Protein AF-A0A920SGT7-F1 (afdb_monomer_lite)

Structure (mmCIF, N/CA/C/O backbone):
data_AF-A0A920SGT7-F1
#
_entry.id   AF-A0A920SGT7-F1
#
loop_
_atom_site.group_PDB
_atom_site.id
_atom_site.type_symbol
_atom_site.label_atom_id
_atom_site.label_alt_id
_atom_site.label_comp_id
_atom_site.label_asym_id
_atom_site.label_entity_id
_atom_site.label_seq_id
_atom_site.pdbx_PDB_ins_code
_atom_site.Cartn_x
_atom_site.Cartn_y
_atom_site.Cartn_z
_atom_site.occupancy
_atom_site.B_iso_or_equiv
_atom_site.auth_seq_id
_atom_site.auth_comp_id
_atom_site.auth_asym_id
_atom_site.auth_atom_id
_atom_site.pdbx_PDB_model_num
ATOM 1 N N . MET A 1 1 ? 17.464 4.087 -1.489 1.00 75.25 1 MET A N 1
ATOM 2 C CA . MET A 1 1 ? 16.320 3.718 -2.351 1.00 75.25 1 MET A CA 1
ATOM 3 C C . MET A 1 1 ? 16.627 2.573 -3.311 1.00 75.25 1 MET A C 1
ATOM 5 O O . MET A 1 1 ? 15.742 1.761 -3.487 1.00 75.25 1 MET A O 1
ATOM 9 N N . TYR A 1 2 ? 17.836 2.436 -3.885 1.00 90.75 2 TYR A N 1
ATOM 10 C CA . TYR A 1 2 ? 18.127 1.356 -4.854 1.00 90.75 2 TYR A CA 1
ATOM 11 C C . TYR A 1 2 ? 17.754 -0.057 -4.362 1.00 90.75 2 TYR A C 1
ATOM 13 O O . TYR A 1 2 ? 16.904 -0.708 -4.958 1.00 90.75 2 TYR A O 1
ATOM 21 N N . TRP A 1 3 ? 18.322 -0.500 -3.236 1.00 95.81 3 TRP A N 1
ATOM 22 C CA . TRP A 1 3 ? 18.036 -1.831 -2.687 1.00 95.81 3 TRP A CA 1
ATOM 23 C C . TRP A 1 3 ? 16.578 -2.002 -2.256 1.00 95.81 3 TRP A C 1
ATOM 25 O O . TRP A 1 3 ? 15.995 -3.044 -2.510 1.00 95.81 3 TRP A O 1
ATOM 35 N N . SER A 1 4 ? 15.969 -0.964 -1.676 1.00 93.00 4 SER A N 1
ATOM 36 C CA . SER A 1 4 ? 14.554 -0.976 -1.288 1.00 93.00 4 SER A CA 1
ATOM 37 C C . SER A 1 4 ? 13.633 -1.182 -2.490 1.00 93.00 4 SER A C 1
ATOM 39 O O . SER A 1 4 ? 12.712 -1.984 -2.412 1.00 93.00 4 SER A O 1
ATOM 41 N N . ASN A 1 5 ? 13.907 -0.506 -3.609 1.00 93.12 5 ASN A N 1
ATOM 42 C CA . ASN A 1 5 ? 13.110 -0.644 -4.826 1.00 93.12 5 ASN A CA 1
ATOM 43 C C . ASN A 1 5 ? 13.249 -2.050 -5.417 1.00 93.12 5 ASN A C 1
ATOM 45 O O . ASN A 1 5 ? 12.248 -2.627 -5.814 1.00 93.12 5 ASN A O 1
ATOM 49 N N . ILE A 1 6 ? 14.459 -2.624 -5.408 1.00 95.12 6 ILE A N 1
ATOM 50 C CA . ILE A 1 6 ? 14.671 -4.019 -5.825 1.00 95.12 6 ILE A CA 1
ATOM 51 C C . ILE A 1 6 ? 13.899 -4.978 -4.917 1.00 95.12 6 ILE A C 1
ATOM 53 O O . ILE A 1 6 ? 13.251 -5.891 -5.410 1.00 95.12 6 ILE A O 1
ATOM 57 N N . SER A 1 7 ? 13.937 -4.772 -3.598 1.00 95.81 7 SER A N 1
ATOM 58 C CA . SER A 1 7 ? 13.196 -5.612 -2.655 1.00 95.81 7 SER A CA 1
ATOM 59 C C . SER A 1 7 ? 11.687 -5.554 -2.880 1.00 95.81 7 SER A C 1
ATOM 61 O O . SER A 1 7 ? 11.043 -6.590 -2.801 1.00 95.81 7 SER A O 1
ATOM 63 N N . VAL A 1 8 ? 11.129 -4.375 -3.169 1.00 95.50 8 VAL A N 1
ATOM 64 C CA . VAL A 1 8 ? 9.697 -4.208 -3.474 1.00 95.50 8 VAL A CA 1
ATOM 65 C C . VAL A 1 8 ? 9.332 -4.847 -4.814 1.00 95.50 8 VAL A C 1
ATOM 67 O O . VAL A 1 8 ? 8.317 -5.526 -4.908 1.00 95.50 8 VAL A O 1
ATOM 70 N N . ASP A 1 9 ? 10.160 -4.653 -5.840 1.00 95.06 9 ASP A N 1
ATOM 71 C CA . ASP A 1 9 ? 9.931 -5.187 -7.185 1.00 95.06 9 ASP A CA 1
ATOM 72 C C . ASP A 1 9 ? 9.964 -6.725 -7.223 1.00 95.06 9 ASP A C 1
ATOM 74 O O . ASP A 1 9 ? 9.162 -7.351 -7.911 1.00 95.06 9 ASP A O 1
ATOM 78 N N . GLN A 1 10 ? 10.856 -7.333 -6.437 1.00 96.19 10 GLN A N 1
ATOM 79 C CA . GLN A 1 10 ? 11.042 -8.786 -6.362 1.00 96.19 10 GLN A CA 1
ATOM 80 C C . GLN A 1 10 ? 10.205 -9.460 -5.260 1.00 96.19 10 GLN A C 1
ATOM 82 O O . GLN A 1 10 ? 10.336 -10.667 -5.050 1.00 96.19 10 GLN A O 1
ATOM 87 N N . ALA A 1 11 ? 9.379 -8.704 -4.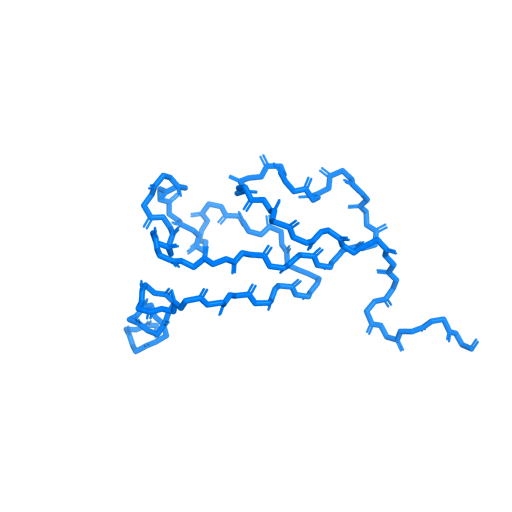531 1.00 97.44 11 ALA A N 1
ATOM 88 C CA . ALA A 1 11 ? 8.521 -9.254 -3.488 1.00 97.44 11 ALA A CA 1
ATOM 89 C C . ALA A 1 11 ? 7.354 -10.060 -4.080 1.00 97.44 11 ALA A C 1
ATOM 91 O O . ALA A 1 11 ? 6.784 -9.705 -5.110 1.00 97.44 11 ALA A O 1
ATOM 92 N N . ASP A 1 12 ? 6.954 -11.112 -3.369 1.00 97.88 12 ASP A N 1
ATOM 93 C CA . ASP A 1 12 ? 5.730 -11.885 -3.608 1.00 97.88 12 ASP A CA 1
ATOM 94 C C . ASP A 1 12 ? 4.588 -11.493 -2.646 1.00 97.88 12 ASP A C 1
ATOM 96 O O . ASP A 1 12 ? 3.417 -11.784 -2.903 1.00 97.88 12 ASP A O 1
ATOM 100 N N . LEU A 1 13 ? 4.909 -10.781 -1.563 1.00 97.25 13 LEU A N 1
ATOM 101 C CA . LEU A 1 13 ? 3.968 -10.222 -0.598 1.00 97.25 13 LEU A CA 1
ATOM 102 C C . LEU A 1 13 ? 4.444 -8.848 -0.114 1.00 97.25 13 LEU A C 1
ATOM 104 O O . LEU A 1 13 ? 5.568 -8.695 0.363 1.00 97.25 13 LEU A O 1
ATOM 108 N N . ILE A 1 14 ? 3.551 -7.861 -0.159 1.00 97.50 14 ILE A N 1
ATOM 109 C CA . ILE A 1 14 ? 3.750 -6.540 0.443 1.00 97.50 14 ILE A CA 1
ATOM 110 C C . ILE A 1 14 ? 2.659 -6.303 1.478 1.00 97.50 14 ILE A C 1
ATOM 112 O O . ILE A 1 14 ? 1.469 -6.420 1.188 1.00 97.50 14 ILE A O 1
ATOM 116 N N . VAL A 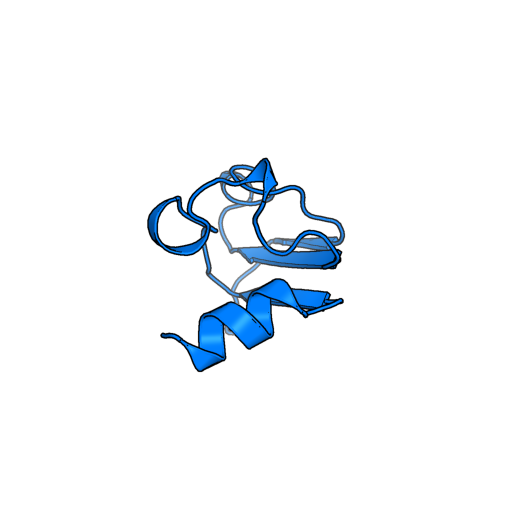1 15 ? 3.079 -5.928 2.684 1.00 97.06 15 VAL A N 1
ATOM 117 C CA . VAL A 1 15 ? 2.180 -5.542 3.773 1.00 97.06 15 VAL A CA 1
ATOM 118 C C . VAL A 1 15 ? 2.332 -4.047 4.012 1.00 97.06 15 VAL A C 1
ATOM 120 O O . VAL A 1 15 ? 3.345 -3.589 4.539 1.00 97.06 15 VAL A O 1
ATOM 123 N N . GLY A 1 16 ? 1.326 -3.290 3.590 1.00 96.00 16 GLY A N 1
ATOM 124 C CA . GLY A 1 16 ? 1.237 -1.857 3.804 1.00 96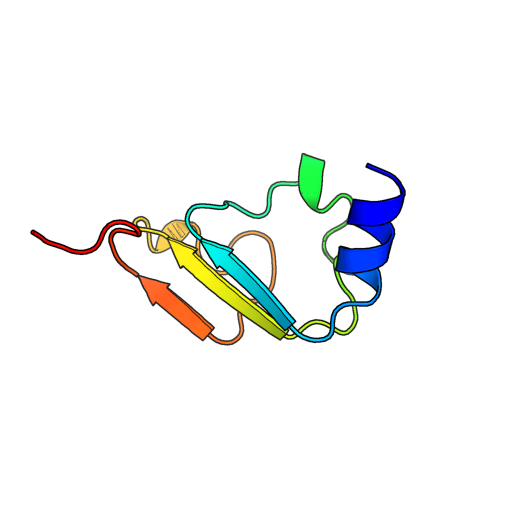.00 16 GLY A CA 1
ATOM 125 C C . GLY A 1 16 ? 0.415 -1.530 5.041 1.00 96.00 16 GLY A C 1
ATOM 126 O O . GLY A 1 16 ? -0.769 -1.846 5.082 1.00 96.00 16 GLY A O 1
ATOM 127 N N . VAL A 1 17 ? 1.029 -0.877 6.027 1.00 95.81 17 VAL A N 1
ATOM 128 C CA . VAL A 1 17 ? 0.372 -0.449 7.272 1.00 95.81 17 VAL A CA 1
ATOM 129 C C . VAL A 1 17 ? 0.425 1.071 7.360 1.00 95.81 17 VAL A C 1
ATOM 131 O O . VAL A 1 17 ? 1.514 1.643 7.381 1.00 95.81 17 VAL A O 1
ATOM 134 N N . GLY A 1 18 ? -0.739 1.725 7.354 1.00 92.38 18 GLY A N 1
ATOM 135 C CA . GLY A 1 18 ? -0.857 3.187 7.374 1.00 92.38 18 GLY A CA 1
ATOM 136 C C . GLY A 1 18 ? -0.253 3.877 6.143 1.00 92.38 18 GLY A C 1
ATOM 137 O O . GLY A 1 18 ? 0.122 5.050 6.205 1.00 92.38 18 GLY A O 1
ATOM 138 N N . MET A 1 19 ? -0.097 3.150 5.030 1.00 91.56 19 MET A N 1
ATOM 139 C CA . MET A 1 19 ? 0.491 3.665 3.792 1.00 91.56 19 MET A CA 1
ATOM 140 C C . MET A 1 19 ? -0.573 3.859 2.718 1.00 91.56 19 MET A C 1
ATOM 142 O O . MET A 1 19 ? -1.418 3.005 2.522 1.00 91.56 19 MET A O 1
ATOM 146 N N . ARG A 1 20 ? -0.476 4.932 1.930 1.00 89.88 20 ARG A N 1
ATOM 147 C CA . ARG A 1 20 ? -1.488 5.245 0.902 1.00 89.88 20 ARG A CA 1
ATOM 148 C C . ARG A 1 20 ? -1.157 4.747 -0.504 1.00 89.88 20 ARG A C 1
ATOM 150 O O . ARG A 1 20 ? -1.917 5.021 -1.431 1.00 89.88 20 ARG A O 1
ATOM 157 N N . PHE A 1 21 ? -0.026 4.058 -0.679 1.00 94.31 21 PHE A N 1
ATOM 158 C CA . PHE A 1 21 ? 0.480 3.633 -1.993 1.00 94.31 21 PHE A CA 1
ATOM 159 C C . PHE A 1 21 ? 0.433 4.774 -3.028 1.00 94.31 21 PHE A C 1
ATOM 161 O O . PHE A 1 21 ? -0.149 4.627 -4.100 1.00 94.31 21 PHE A O 1
ATOM 168 N N . ASP A 1 22 ? 0.965 5.948 -2.678 1.00 92.81 22 ASP A N 1
ATOM 169 C CA . ASP A 1 22 ? 0.927 7.109 -3.566 1.00 92.81 22 ASP A CA 1
ATOM 170 C C . ASP A 1 22 ? 1.886 6.964 -4.761 1.00 92.81 22 ASP A C 1
ATOM 172 O O . ASP A 1 22 ? 2.763 6.093 -4.801 1.00 92.81 22 ASP A O 1
ATOM 176 N N . ASP A 1 23 ? 1.719 7.834 -5.753 1.00 89.25 23 ASP A N 1
ATOM 177 C CA . ASP A 1 23 ? 2.467 7.838 -7.011 1.00 89.25 23 ASP A CA 1
ATOM 178 C C . ASP A 1 23 ? 3.971 8.094 -6.827 1.00 89.25 23 ASP A C 1
ATOM 180 O O . ASP A 1 23 ? 4.776 7.634 -7.636 1.00 89.25 23 ASP A O 1
ATOM 184 N N . ARG A 1 24 ? 4.398 8.756 -5.744 1.00 88.94 24 ARG A N 1
ATOM 185 C CA . ARG A 1 24 ? 5.831 8.976 -5.472 1.00 88.94 24 ARG A CA 1
ATOM 186 C C . ARG A 1 24 ? 6.542 7.716 -4.993 1.00 88.94 24 ARG A C 1
ATOM 188 O O . ARG A 1 24 ? 7.760 7.628 -5.138 1.00 88.94 24 ARG A O 1
ATOM 195 N N . VAL A 1 25 ? 5.804 6.767 -4.419 1.00 89.94 25 VAL A N 1
ATOM 196 C CA . VAL A 1 25 ? 6.331 5.464 -3.987 1.00 89.94 25 VAL A CA 1
ATOM 197 C C . VAL A 1 25 ? 6.154 4.431 -5.091 1.00 89.94 25 VAL A C 1
ATOM 199 O O . VAL A 1 25 ? 7.078 3.681 -5.394 1.00 89.94 25 VAL A O 1
ATOM 202 N N . THR A 1 26 ? 4.969 4.403 -5.698 1.00 92.50 26 THR A N 1
ATOM 203 C CA . THR A 1 26 ? 4.599 3.375 -6.677 1.00 92.50 26 THR A CA 1
ATOM 204 C C . THR A 1 26 ? 5.106 3.674 -8.085 1.00 92.50 26 THR A C 1
ATOM 206 O O . THR A 1 26 ? 5.275 2.756 -8.887 1.00 92.50 26 THR A O 1
ATOM 209 N N . GLY A 1 27 ? 5.378 4.942 -8.404 1.00 92.06 27 GLY A N 1
ATOM 210 C CA . GLY A 1 27 ? 5.681 5.371 -9.762 1.00 92.06 27 GLY A CA 1
ATOM 211 C C . GLY A 1 27 ? 4.494 5.088 -10.679 1.00 92.06 27 GLY A C 1
ATOM 212 O O . GLY A 1 27 ? 3.409 5.641 -10.509 1.00 92.06 27 GLY A O 1
ATOM 213 N N . LYS A 1 28 ? 4.690 4.208 -11.665 1.00 92.38 28 LYS A N 1
ATOM 214 C CA . LYS A 1 28 ? 3.585 3.712 -12.485 1.00 92.38 28 LYS A CA 1
ATOM 215 C C . LYS A 1 28 ? 2.952 2.506 -11.791 1.00 92.38 28 LYS A C 1
ATOM 217 O O . LYS A 1 28 ? 3.548 1.432 -11.758 1.00 92.38 28 LYS A O 1
ATOM 222 N N . VAL A 1 29 ? 1.724 2.692 -11.312 1.00 90.81 29 VAL A N 1
ATOM 223 C CA . VAL A 1 29 ? 0.915 1.681 -10.607 1.00 90.81 29 VAL A CA 1
ATOM 224 C C . VAL A 1 29 ? 0.916 0.322 -11.311 1.00 90.81 29 VAL A C 1
ATOM 226 O O . VAL A 1 29 ? 1.183 -0.681 -10.664 1.00 90.81 29 VAL A O 1
ATOM 229 N N . ASP A 1 30 ? 0.706 0.279 -12.632 1.00 89.44 30 ASP A N 1
ATOM 230 C CA . ASP A 1 30 ? 0.643 -0.984 -13.394 1.00 89.44 30 ASP A CA 1
ATOM 231 C C . ASP A 1 30 ? 1.940 -1.811 -13.349 1.00 89.44 30 ASP A C 1
ATOM 233 O O . ASP A 1 30 ? 1.949 -2.979 -13.725 1.00 89.44 30 ASP A O 1
ATOM 237 N N . THR A 1 31 ? 3.054 -1.187 -12.964 1.00 92.62 31 THR A N 1
ATOM 238 C CA . THR A 1 31 ? 4.375 -1.821 -12.856 1.00 92.62 31 THR A CA 1
ATOM 239 C C . THR A 1 31 ? 4.855 -1.942 -11.414 1.00 92.62 31 THR A C 1
ATOM 241 O O . THR A 1 31 ? 5.957 -2.426 -11.181 1.00 92.62 31 THR A O 1
ATOM 244 N N . PHE A 1 32 ? 4.066 -1.482 -10.443 1.00 94.62 32 PHE A N 1
ATOM 245 C CA . PHE A 1 32 ? 4.442 -1.548 -9.041 1.00 94.62 32 PHE A CA 1
ATOM 246 C C . PHE A 1 32 ? 4.304 -2.980 -8.524 1.00 94.62 32 PHE A C 1
ATOM 248 O O . PHE A 1 32 ? 3.205 -3.528 -8.539 1.00 94.62 32 PHE A O 1
ATOM 255 N N . ALA A 1 33 ? 5.414 -3.548 -8.041 1.00 95.12 33 ALA A N 1
ATOM 256 C CA . ALA A 1 33 ? 5.467 -4.864 -7.404 1.00 95.12 33 ALA A CA 1
ATOM 257 C C . ALA A 1 33 ? 4.683 -5.941 -8.190 1.00 95.12 33 ALA A C 1
ATOM 259 O O . ALA A 1 33 ? 3.708 -6.502 -7.687 1.00 95.12 33 ALA A O 1
ATOM 260 N N . PRO A 1 34 ? 5.083 -6.226 -9.444 1.00 94.69 34 PRO A N 1
ATOM 261 C CA . PRO A 1 34 ? 4.259 -6.939 -10.429 1.00 94.69 34 PRO A CA 1
ATOM 262 C C . PRO A 1 34 ? 3.901 -8.382 -10.043 1.00 94.69 34 PRO A C 1
ATOM 264 O O . PRO A 1 34 ? 3.020 -8.990 -10.653 1.00 94.69 34 PRO A O 1
ATOM 267 N N . HIS A 1 35 ? 4.600 -8.948 -9.061 1.00 95.25 35 HIS A N 1
ATOM 268 C CA . HIS A 1 35 ? 4.397 -10.309 -8.570 1.00 95.25 35 HIS A CA 1
ATOM 269 C C . HIS A 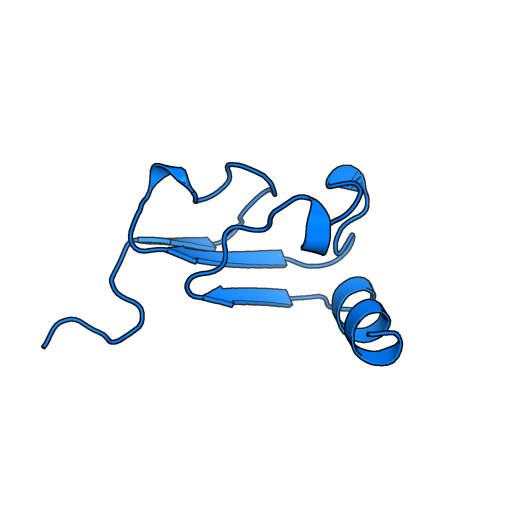1 35 ? 3.892 -10.355 -7.124 1.0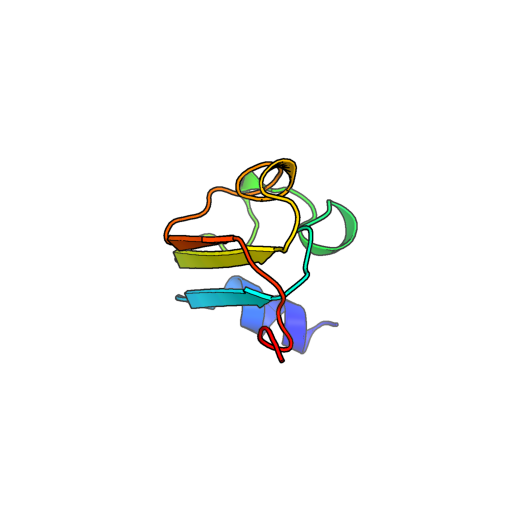0 95.25 35 HIS A C 1
ATOM 271 O O . HIS A 1 35 ? 3.642 -11.444 -6.607 1.00 95.25 35 HIS A O 1
ATOM 277 N N . ALA A 1 36 ? 3.720 -9.197 -6.481 1.00 97.56 36 ALA A N 1
ATOM 278 C CA . ALA A 1 36 ? 3.360 -9.130 -5.080 1.00 97.56 36 ALA A CA 1
ATOM 279 C C . ALA A 1 36 ? 1.847 -9.189 -4.875 1.00 97.56 36 ALA A C 1
ATOM 281 O O . ALA A 1 36 ? 1.071 -8.442 -5.473 1.00 97.56 36 ALA A O 1
ATOM 282 N N . ARG A 1 37 ? 1.433 -10.018 -3.923 1.00 97.50 37 ARG A N 1
ATOM 283 C CA . ARG A 1 37 ? 0.127 -9.910 -3.276 1.00 97.50 37 ARG A CA 1
ATOM 284 C C . ARG A 1 37 ? 0.177 -8.745 -2.294 1.00 97.50 37 ARG A C 1
ATOM 286 O O . ARG A 1 37 ? 1.163 -8.587 -1.575 1.00 97.50 37 ARG A O 1
ATOM 293 N N . ILE A 1 38 ? -0.869 -7.925 -2.244 1.00 97.31 38 ILE A N 1
ATOM 294 C CA . ILE A 1 38 ? -0.885 -6.721 -1.403 1.00 97.31 38 ILE A CA 1
ATOM 295 C C . ILE A 1 38 ? -1.882 -6.889 -0.256 1.00 97.31 38 ILE A C 1
ATOM 297 O O . ILE A 1 38 ? -3.080 -7.081 -0.474 1.00 97.31 38 ILE A O 1
ATOM 301 N N . VAL A 1 39 ? -1.376 -6.765 0.971 1.00 97.75 39 VAL A N 1
ATOM 302 C CA . VAL A 1 39 ? -2.163 -6.560 2.191 1.00 97.75 39 VAL A CA 1
ATOM 303 C C . VAL A 1 39 ? -2.108 -5.077 2.525 1.00 97.75 39 VAL A C 1
ATOM 305 O O . VAL A 1 39 ? -1.021 -4.507 2.601 1.00 97.75 39 VAL A O 1
ATOM 308 N N . HIS A 1 40 ? -3.260 -4.445 2.725 1.00 97.19 40 HIS A N 1
ATOM 309 C CA . HIS A 1 40 ? -3.334 -3.012 3.001 1.00 97.19 40 HIS A CA 1
ATOM 310 C C . HIS A 1 40 ? -4.195 -2.765 4.236 1.00 97.19 40 HIS A C 1
ATOM 312 O O . HIS A 1 40 ? -5.396 -3.040 4.230 1.00 97.19 40 HIS A O 1
ATOM 318 N N . MET A 1 41 ? -3.553 -2.246 5.281 1.00 95.81 41 MET A N 1
ATOM 319 C CA . MET A 1 41 ? -4.176 -1.783 6.510 1.00 95.81 41 MET A CA 1
ATOM 320 C C . MET A 1 41 ? -4.193 -0.255 6.564 1.00 95.81 41 MET A C 1
ATOM 322 O O . MET A 1 41 ? -3.130 0.368 6.559 1.00 95.81 41 MET A O 1
ATOM 326 N N . ASP A 1 42 ? -5.384 0.333 6.636 1.00 95.50 42 ASP A N 1
ATOM 327 C CA . ASP A 1 42 ? -5.581 1.774 6.826 1.00 95.50 42 ASP A CA 1
ATOM 328 C C . ASP A 1 42 ? -6.837 2.010 7.682 1.00 95.50 42 ASP A C 1
ATOM 330 O O . ASP A 1 42 ? -7.800 1.239 7.633 1.00 95.50 42 ASP A O 1
ATOM 334 N N . ILE A 1 43 ? -6.834 3.074 8.481 1.00 95.12 43 ILE A N 1
ATOM 335 C CA . ILE A 1 43 ? -7.987 3.470 9.295 1.00 95.12 43 ILE A CA 1
ATOM 336 C C . ILE A 1 43 ? -9.115 4.051 8.431 1.00 95.12 43 ILE A C 1
ATOM 338 O O . ILE A 1 43 ? -10.289 3.973 8.799 1.00 95.12 43 ILE A O 1
ATOM 342 N N . ASP A 1 44 ? -8.768 4.626 7.277 1.00 94.94 44 ASP A N 1
ATOM 343 C CA . ASP A 1 44 ? -9.705 5.176 6.310 1.00 94.94 44 ASP A CA 1
ATOM 344 C C . ASP A 1 44 ? -9.999 4.139 5.206 1.00 94.94 44 ASP A C 1
ATOM 346 O O . ASP A 1 44 ? -9.163 3.912 4.322 1.00 94.94 44 ASP A O 1
ATOM 350 N N . PRO A 1 45 ? -11.210 3.544 5.180 1.00 94.94 45 PRO A N 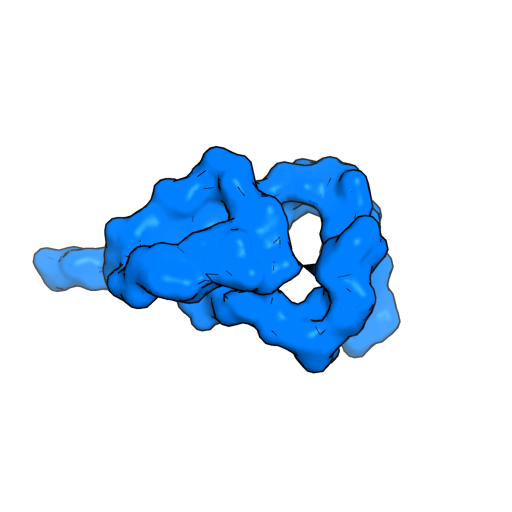1
ATOM 351 C CA . PRO A 1 45 ? -11.571 2.547 4.176 1.00 94.94 45 PRO A CA 1
ATOM 352 C C . PRO A 1 45 ? -11.513 3.085 2.740 1.00 94.94 45 PRO A C 1
ATOM 354 O O . PRO A 1 45 ? -11.413 2.293 1.808 1.00 94.94 45 PRO A O 1
ATOM 357 N N . SER A 1 46 ? -11.555 4.409 2.531 1.00 95.62 46 SER A N 1
ATOM 358 C CA . SER A 1 46 ? -11.472 5.009 1.195 1.00 95.62 46 SER A CA 1
ATOM 359 C C . SER A 1 46 ? -10.064 4.984 0.584 1.00 95.62 46 SER A C 1
ATOM 361 O O . SER A 1 46 ? -9.924 5.205 -0.622 1.00 95.62 46 SER A O 1
ATOM 363 N N . GLN A 1 47 ? -9.017 4.721 1.377 1.00 95.00 47 GLN A N 1
ATOM 364 C CA . GLN A 1 47 ? -7.648 4.580 0.858 1.00 95.00 47 GLN A CA 1
ATOM 365 C C . GLN A 1 47 ? -7.361 3.166 0.342 1.00 95.00 47 GLN A C 1
ATOM 367 O O . GLN A 1 47 ? -6.522 2.979 -0.544 1.00 95.00 47 GLN A O 1
ATOM 372 N N . ILE A 1 48 ? -8.072 2.165 0.858 1.00 95.38 48 ILE A N 1
ATOM 373 C CA . ILE A 1 48 ? -7.872 0.766 0.493 1.00 95.38 48 ILE A CA 1
ATOM 374 C C . ILE A 1 48 ? -8.289 0.541 -0.963 1.00 95.38 48 ILE A C 1
ATOM 376 O O . ILE A 1 48 ? -9.401 0.863 -1.370 1.00 95.38 48 ILE A O 1
ATOM 380 N N . GLY A 1 49 ? -7.386 -0.027 -1.766 1.00 93.88 49 GLY A N 1
ATOM 381 C CA . GLY A 1 49 ? -7.652 -0.325 -3.177 1.00 93.88 49 GLY A CA 1
ATOM 382 C C . GLY A 1 49 ? -7.721 0.902 -4.093 1.00 93.88 49 GLY A C 1
ATOM 383 O O . GLY A 1 49 ? -7.995 0.753 -5.280 1.00 93.88 49 GLY A O 1
ATOM 384 N N . ARG A 1 50 ? -7.480 2.114 -3.569 1.00 94.50 50 ARG A N 1
ATOM 385 C CA . ARG A 1 50 ? -7.618 3.363 -4.330 1.00 94.50 50 ARG A CA 1
ATOM 386 C C . ARG A 1 50 ? -6.587 3.498 -5.448 1.00 94.50 50 ARG A C 1
ATOM 388 O O . ARG A 1 50 ? -6.938 3.912 -6.548 1.00 94.50 50 ARG A O 1
ATOM 395 N N . ASN A 1 51 ? -5.325 3.201 -5.138 1.00 94.19 51 ASN A N 1
ATOM 396 C CA . ASN A 1 51 ? -4.202 3.382 -6.062 1.00 94.19 51 ASN A CA 1
ATOM 397 C C . ASN A 1 51 ? -3.675 2.057 -6.606 1.00 94.19 51 ASN A C 1
ATOM 399 O O . ASN A 1 51 ? -3.329 1.991 -7.774 1.00 94.19 51 ASN A O 1
ATOM 403 N N . VAL A 1 52 ? -3.617 1.011 -5.779 1.00 93.94 52 VAL A N 1
ATOM 404 C CA . VAL A 1 52 ? -3.122 -0.320 -6.159 1.00 93.94 52 VAL A CA 1
ATOM 405 C C . VAL A 1 52 ? -4.176 -1.379 -5.827 1.00 93.94 52 VAL A C 1
ATOM 407 O O . VAL A 1 52 ? -4.880 -1.216 -4.826 1.00 93.94 52 VAL A O 1
ATOM 410 N N . PRO A 1 53 ? -4.297 -2.465 -6.610 1.00 94.12 53 PRO A N 1
ATOM 411 C CA . PRO A 1 53 ? -5.160 -3.588 -6.259 1.00 94.12 53 PRO A CA 1
ATOM 412 C C . PRO A 1 53 ? -4.734 -4.211 -4.924 1.00 94.12 53 PRO A C 1
ATOM 414 O O . PRO A 1 53 ? -3.564 -4.528 -4.727 1.00 94.12 53 PRO A O 1
ATOM 417 N N . VAL A 1 54 ? -5.683 -4.393 -4.007 1.00 96.25 54 VAL A N 1
ATOM 418 C CA . VAL A 1 54 ? -5.444 -4.986 -2.683 1.00 96.25 54 VAL A CA 1
ATOM 419 C C . VAL A 1 54 ? -6.122 -6.344 -2.625 1.00 96.25 54 VAL A C 1
ATOM 421 O O . VAL A 1 54 ? -7.299 -6.461 -2.956 1.00 96.25 54 VAL A O 1
ATOM 424 N N . GLU A 1 55 ? -5.392 -7.359 -2.173 1.00 97.75 55 GLU A N 1
ATOM 425 C CA . GLU A 1 55 ? -5.946 -8.698 -1.988 1.00 97.75 55 GLU A CA 1
ATOM 426 C C . GLU A 1 55 ? -6.585 -8.857 -0.607 1.00 97.75 55 GLU A C 1
ATOM 428 O O . GLU A 1 55 ? -7.688 -9.388 -0.491 1.00 97.75 55 GLU A O 1
ATOM 433 N N . ILE A 1 56 ? -5.908 -8.376 0.440 1.00 97.25 56 ILE A N 1
ATOM 434 C CA . ILE A 1 56 ? -6.404 -8.460 1.816 1.00 97.25 56 ILE A CA 1
ATOM 435 C C . ILE A 1 56 ? -6.544 -7.041 2.384 1.00 97.25 56 ILE A C 1
ATOM 437 O O . ILE A 1 56 ? -5.537 -6.432 2.761 1.00 97.25 56 ILE A O 1
ATOM 441 N N . PRO A 1 57 ? -7.771 -6.496 2.434 1.00 96.50 57 PRO A N 1
ATOM 442 C CA . PRO A 1 57 ? -8.041 -5.200 3.041 1.00 96.50 57 PRO A CA 1
ATOM 443 C C . PRO A 1 57 ? -8.264 -5.330 4.555 1.00 96.50 57 PRO A C 1
ATOM 445 O O . PRO A 1 57 ? -9.024 -6.189 5.002 1.00 96.50 57 PRO A O 1
ATOM 448 N N . ILE A 1 58 ? -7.643 -4.458 5.351 1.00 95.44 58 ILE A N 1
ATOM 449 C CA . ILE A 1 58 ? -7.846 -4.379 6.804 1.00 95.44 58 ILE A CA 1
ATOM 450 C C . ILE A 1 58 ? -8.201 -2.935 7.167 1.00 95.44 58 ILE A C 1
ATOM 452 O O . ILE A 1 58 ? -7.393 -2.031 6.984 1.00 95.44 58 ILE A O 1
ATOM 456 N N . VAL A 1 59 ? -9.407 -2.715 7.693 1.00 95.62 59 VAL A N 1
ATOM 457 C CA . VAL A 1 59 ? -9.834 -1.391 8.171 1.00 95.62 59 VAL A CA 1
ATOM 458 C C . VAL A 1 59 ? -9.669 -1.332 9.682 1.00 95.62 59 VAL A C 1
ATOM 460 O O . VAL A 1 59 ? -10.295 -2.118 10.396 1.00 95.62 59 VAL A O 1
ATOM 463 N N . GLY A 1 60 ? -8.851 -0.408 10.174 1.00 92.50 60 GLY A N 1
ATOM 464 C CA . GLY A 1 60 ? -8.651 -0.223 11.610 1.00 92.50 60 GLY A CA 1
ATOM 465 C C . GLY A 1 60 ? -7.411 0.593 11.958 1.00 92.50 60 GLY A C 1
ATOM 466 O O . GLY A 1 60 ? -6.610 0.917 11.089 1.00 92.50 60 GLY A O 1
ATOM 467 N N . ASP A 1 61 ? -7.273 0.913 13.245 1.00 92.00 61 ASP A N 1
ATOM 468 C CA . ASP A 1 61 ? -6.095 1.588 13.801 1.00 92.00 61 ASP A CA 1
ATOM 469 C C . ASP A 1 61 ? -4.896 0.628 13.837 1.00 92.00 61 ASP A C 1
ATOM 471 O O . ASP A 1 61 ? -4.973 -0.464 14.411 1.00 92.00 61 ASP A O 1
ATOM 475 N N . GLU A 1 62 ? -3.778 1.037 13.240 1.00 86.81 62 GLU A N 1
ATOM 476 C CA . GLU A 1 62 ? -2.532 0.275 13.209 1.00 86.81 62 GLU A CA 1
ATOM 477 C C . GLU A 1 62 ? -1.903 0.036 14.591 1.00 86.81 62 GLU A C 1
ATOM 479 O O . GLU A 1 62 ? -1.150 -0.924 14.765 1.00 86.81 62 GLU A O 1
ATOM 484 N N . LYS A 1 63 ? -2.201 0.879 15.587 1.00 86.56 63 LYS A N 1
ATOM 485 C CA . LYS A 1 63 ? -1.701 0.725 16.964 1.00 86.56 63 LYS A CA 1
ATOM 486 C C . LYS A 1 63 ? -2.527 -0.258 17.792 1.00 86.56 63 LYS A C 1
ATOM 488 O O . LYS A 1 63 ? -2.112 -0.601 18.898 1.00 86.56 63 LYS A O 1
ATOM 493 N N . GLY A 1 64 ? -3.653 -0.724 17.250 1.00 73.38 64 GLY A N 1
ATOM 494 C CA . GLY A 1 64 ? -4.682 -1.440 17.991 1.00 73.38 64 GLY A CA 1
ATOM 495 C C . GLY A 1 64 ? -5.582 -0.478 18.767 1.00 73.38 64 GLY A C 1
ATOM 496 O O . GLY A 1 64 ? -5.138 0.559 19.259 1.00 73.38 64 GLY A O 1
ATOM 497 N N . ALA A 1 65 ? -6.868 -0.825 18.873 1.00 53.94 65 ALA A N 1
ATOM 498 C CA . ALA A 1 65 ? -7.750 -0.164 19.828 1.00 53.94 65 ALA A CA 1
ATOM 499 C C . ALA A 1 65 ? -7.186 -0.373 21.251 1.00 53.94 65 ALA A C 1
ATOM 501 O O . ALA A 1 65 ? -6.658 -1.459 21.511 1.00 53.94 65 ALA A O 1
ATOM 502 N N . PRO A 1 66 ? -7.250 0.637 22.137 1.00 57.31 66 PRO A N 1
ATOM 503 C CA . PRO A 1 66 ? -6.791 0.495 23.517 1.00 57.31 66 PRO A CA 1
ATOM 504 C C . PRO A 1 66 ? -7.464 -0.669 24.254 1.00 57.31 66 PRO A C 1
ATOM 506 O O . PRO A 1 66 ? -8.634 -0.987 23.935 1.00 57.31 66 PRO A O 1
#

Secondary structure (DSSP, 8-state):
-HHHHHHHHT-SEEEEES----HHHHSSGGGSSTT-EEEEEESSTTTTTSSS--SEEEES-TT---

Sequence (66 aa):
MYWSNISVDQADLIVGVGMRFDDRVTGKVDTFAPHARIVHMDIDPSQIGRNVPVEIPIVGDEKGAP

Radius of gyration: 12.06 Å; chains: 1; bounding box: 30×21×37 Å

pLDDT: mean 92.49, std 7.82, range [53.94, 97.88]

Foldseek 3Di:
DVVVQVCFLPEQEDEAAQDLCDCVNQVPQCRGNVNYAYEHEHCDPCSACVRHHHDHYHHDDPVDDD